Protein AF-A0A530LR13-F1 (afdb_monomer_lite)

Structure (mmCIF, N/CA/C/O backbone):
data_AF-A0A530LR13-F1
#
_entry.id   AF-A0A530LR13-F1
#
loop_
_atom_site.group_PDB
_atom_site.id
_atom_site.type_symbol
_atom_site.label_atom_id
_atom_site.label_alt_id
_atom_site.label_comp_id
_atom_site.label_asym_id
_atom_site.label_entity_id
_atom_site.label_seq_id
_atom_site.pdbx_PDB_ins_code
_atom_site.Cartn_x
_atom_site.Cartn_y
_atom_site.Cartn_z
_atom_site.occupancy
_atom_site.B_iso_or_equiv
_atom_site.auth_seq_id
_atom_site.auth_comp_id
_atom_site.auth_asym_id
_atom_site.auth_atom_id
_atom_site.pdbx_PDB_model_num
ATOM 1 N N . MET A 1 1 ? -16.447 6.488 -0.936 1.00 62.72 1 MET A N 1
ATOM 2 C CA . MET A 1 1 ? -15.515 5.366 -0.703 1.00 62.72 1 MET A CA 1
ATOM 3 C C . MET A 1 1 ? -14.163 5.824 -1.220 1.00 62.72 1 MET A C 1
ATOM 5 O O . MET A 1 1 ? -14.099 6.230 -2.371 1.00 62.72 1 MET A O 1
ATOM 9 N N . MET A 1 2 ? -13.159 5.946 -0.351 1.00 79.12 2 MET A N 1
ATOM 10 C CA . MET A 1 2 ? -11.889 6.605 -0.681 1.00 79.12 2 MET A CA 1
ATOM 11 C C . MET A 1 2 ? -10.834 5.523 -0.918 1.00 79.12 2 MET A C 1
ATOM 13 O O . MET A 1 2 ? -10.518 4.785 0.009 1.00 79.12 2 MET A O 1
ATOM 17 N N . SER A 1 3 ? -10.331 5.410 -2.145 1.00 84.06 3 SER A N 1
ATOM 18 C CA . SER A 1 3 ? -9.334 4.403 -2.523 1.00 84.06 3 SER A CA 1
ATOM 19 C C . SER A 1 3 ? -8.013 5.093 -2.834 1.00 84.06 3 SER A C 1
ATOM 21 O O . SER A 1 3 ? -7.952 5.958 -3.707 1.00 84.06 3 SER A O 1
ATOM 23 N N . TYR A 1 4 ? -6.957 4.718 -2.115 1.00 90.19 4 TYR A N 1
ATOM 24 C CA . TYR A 1 4 ? -5.616 5.262 -2.310 1.00 90.19 4 TYR A CA 1
ATOM 25 C C . TYR A 1 4 ? -4.733 4.252 -3.035 1.00 90.19 4 TYR A C 1
ATOM 27 O O . TYR A 1 4 ? -4.832 3.048 -2.795 1.00 90.19 4 TYR A O 1
ATOM 35 N N . ALA A 1 5 ? -3.842 4.747 -3.894 1.00 93.12 5 ALA A N 1
ATOM 36 C CA . ALA A 1 5 ? -2.873 3.912 -4.587 1.00 93.12 5 ALA A CA 1
ATOM 37 C C . ALA A 1 5 ? -1.440 4.427 -4.411 1.00 93.12 5 ALA A C 1
ATOM 39 O O . ALA A 1 5 ? -1.178 5.623 -4.541 1.00 93.12 5 ALA A O 1
ATOM 40 N N . ILE A 1 6 ? -0.509 3.510 -4.149 1.00 93.44 6 ILE A N 1
ATOM 41 C CA . ILE A 1 6 ? 0.935 3.763 -4.157 1.00 93.44 6 ILE A CA 1
ATOM 42 C C . ILE A 1 6 ? 1.472 3.297 -5.505 1.00 93.44 6 ILE A C 1
ATOM 44 O O . ILE A 1 6 ? 1.384 2.113 -5.821 1.00 93.44 6 ILE A O 1
ATOM 48 N N . VAL A 1 7 ? 2.038 4.211 -6.294 1.00 92.19 7 VAL A N 1
ATOM 49 C CA . VAL A 1 7 ? 2.632 3.887 -7.597 1.00 92.19 7 VAL A CA 1
ATOM 50 C C . VAL A 1 7 ? 4.148 3.771 -7.456 1.00 92.19 7 VAL A C 1
ATOM 52 O O . VAL A 1 7 ? 4.838 4.761 -7.224 1.00 92.19 7 VAL A O 1
ATOM 55 N N . GLY A 1 8 ? 4.660 2.551 -7.616 1.00 88.06 8 GLY A N 1
ATOM 56 C CA . GLY A 1 8 ? 6.059 2.188 -7.389 1.00 88.06 8 GLY A CA 1
ATOM 57 C C . GLY A 1 8 ? 6.315 1.709 -5.955 1.00 88.06 8 GLY A C 1
ATOM 58 O O . GLY A 1 8 ? 6.009 2.399 -4.985 1.00 88.06 8 GLY A O 1
ATOM 59 N N . PHE A 1 9 ? 6.914 0.522 -5.813 1.00 91.19 9 PHE A N 1
ATOM 60 C CA . PHE A 1 9 ? 7.112 -0.144 -4.516 1.00 91.19 9 PHE A CA 1
ATOM 61 C C . PHE A 1 9 ? 8.588 -0.245 -4.101 1.00 91.19 9 PHE A C 1
ATOM 63 O O . PHE A 1 9 ? 9.095 -1.305 -3.747 1.00 91.19 9 PHE A O 1
ATOM 70 N N . GLY A 1 10 ? 9.297 0.884 -4.169 1.00 90.94 10 GLY A N 1
ATOM 71 C CA . GLY A 1 10 ? 10.639 1.021 -3.593 1.00 90.94 10 GLY A CA 1
ATOM 72 C C . GLY A 1 10 ? 10.603 1.322 -2.089 1.00 90.94 10 GLY A C 1
ATOM 73 O O . GLY A 1 10 ? 9.552 1.255 -1.450 1.00 90.94 10 GLY A O 1
ATOM 74 N N . LYS A 1 11 ? 11.737 1.760 -1.525 1.00 94.50 11 LYS A N 1
ATOM 75 C CA . LYS A 1 11 ? 11.860 2.128 -0.096 1.00 94.50 11 LYS A CA 1
ATOM 76 C C . LYS A 1 11 ? 10.770 3.103 0.379 1.00 94.50 11 LYS A C 1
ATOM 78 O O . LYS A 1 11 ? 10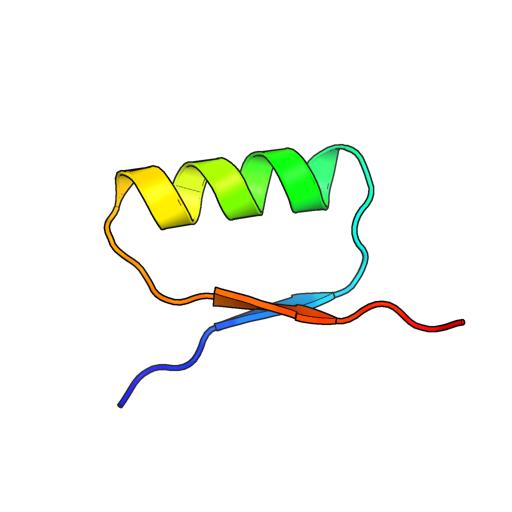.233 2.951 1.471 1.00 94.50 11 LYS A O 1
ATOM 83 N N . ILE A 1 12 ? 10.416 4.079 -0.461 1.00 92.81 12 ILE A N 1
ATOM 84 C CA . ILE A 1 12 ? 9.373 5.071 -0.155 1.00 92.81 12 ILE A CA 1
ATOM 85 C C . ILE A 1 12 ? 7.978 4.431 -0.178 1.00 92.81 12 ILE A C 1
ATOM 87 O O . ILE A 1 12 ? 7.188 4.655 0.736 1.00 92.81 12 ILE A O 1
ATOM 91 N N . GLY A 1 13 ? 7.685 3.602 -1.184 1.00 93.69 13 GLY A N 1
ATOM 92 C CA . GLY A 1 13 ? 6.398 2.913 -1.304 1.00 93.69 13 GLY A CA 1
ATOM 93 C C . GLY A 1 13 ? 6.127 1.976 -0.126 1.00 93.69 13 GLY A C 1
ATOM 94 O O . GLY A 1 13 ? 5.021 1.968 0.406 1.00 93.69 13 GLY A O 1
ATOM 95 N N . GLN A 1 14 ? 7.152 1.266 0.354 1.00 94.12 14 GLN A N 1
ATOM 96 C CA . GLN A 1 14 ? 7.061 0.463 1.579 1.00 94.12 14 GLN A CA 1
ATOM 97 C C . GLN A 1 14 ? 6.790 1.320 2.821 1.00 94.12 14 GLN A C 1
ATOM 99 O O . GLN A 1 14 ? 5.884 1.009 3.594 1.00 94.12 14 GLN A O 1
ATOM 104 N N . ALA A 1 15 ? 7.531 2.417 3.010 1.00 95.69 15 ALA A N 1
ATOM 105 C CA . ALA A 1 15 ? 7.329 3.306 4.154 1.00 95.69 15 ALA A CA 1
ATOM 106 C C . ALA A 1 15 ? 5.909 3.904 4.179 1.00 95.69 15 ALA A C 1
ATOM 108 O O . ALA A 1 15 ? 5.282 3.970 5.241 1.00 95.69 15 ALA A O 1
ATOM 109 N N . LEU A 1 16 ? 5.383 4.2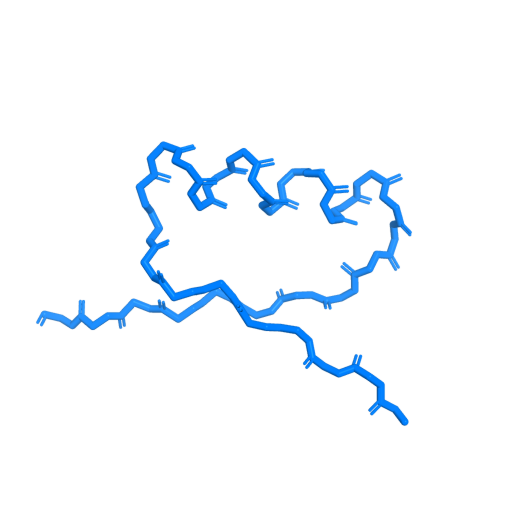82 3.007 1.00 94.06 16 LEU A N 1
ATOM 110 C CA . LEU A 1 16 ? 4.005 4.739 2.841 1.00 94.06 16 LEU A CA 1
ATOM 111 C C . LEU A 1 16 ? 3.004 3.623 3.152 1.00 94.06 16 LEU A C 1
ATOM 113 O O . LEU A 1 16 ? 2.140 3.832 3.995 1.00 94.06 16 LEU A O 1
ATOM 117 N N . ALA A 1 17 ? 3.143 2.428 2.575 1.00 94.06 17 ALA A N 1
ATOM 118 C CA . ALA A 1 17 ? 2.226 1.315 2.839 1.00 94.06 17 ALA A CA 1
ATOM 119 C C . ALA A 1 17 ? 2.128 0.996 4.343 1.00 94.06 17 ALA A C 1
ATOM 121 O O . ALA A 1 17 ? 1.033 0.858 4.889 1.00 94.06 17 ALA A O 1
ATOM 122 N N . HIS A 1 18 ? 3.263 0.998 5.049 1.00 94.88 18 HIS A N 1
ATOM 123 C CA . HIS A 1 18 ? 3.279 0.838 6.503 1.00 94.88 18 HIS A CA 1
ATOM 124 C C . HIS A 1 18 ? 2.584 1.986 7.244 1.00 94.8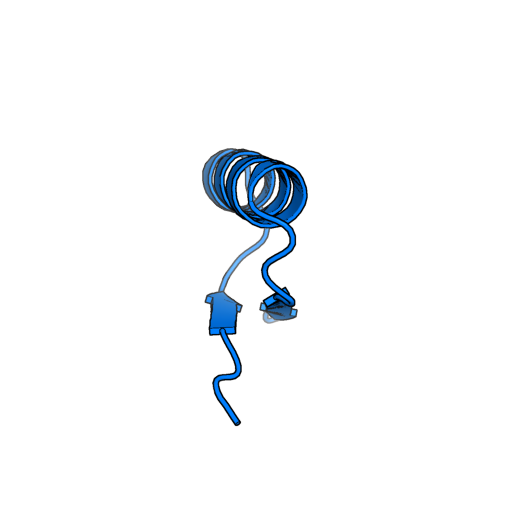8 18 HIS A C 1
ATOM 126 O O . HIS A 1 18 ? 1.896 1.746 8.236 1.00 94.88 18 HIS A O 1
ATOM 132 N N . ALA A 1 19 ? 2.747 3.233 6.801 1.00 95.31 19 ALA A N 1
ATOM 133 C CA . ALA A 1 19 ? 2.062 4.371 7.409 1.00 95.31 19 ALA A CA 1
ATOM 134 C C . ALA A 1 19 ? 0.536 4.305 7.229 1.00 95.31 19 ALA A C 1
ATOM 136 O O . ALA A 1 19 ? -0.196 4.639 8.161 1.00 95.31 19 ALA A O 1
ATOM 137 N N . PHE A 1 20 ? 0.072 3.845 6.067 1.00 93.81 20 PHE A N 1
ATOM 138 C CA . PHE A 1 20 ? -1.347 3.641 5.770 1.00 93.81 20 PHE A CA 1
ATOM 139 C C . PHE A 1 20 ? -1.937 2.507 6.619 1.00 93.81 20 PHE A C 1
ATOM 141 O O . PHE A 1 20 ? -2.977 2.701 7.250 1.00 93.81 20 PHE A O 1
ATOM 148 N N . ALA A 1 21 ? -1.214 1.391 6.763 1.00 93.19 21 ALA A N 1
ATOM 149 C CA . ALA A 1 21 ? -1.606 0.285 7.638 1.00 93.19 21 ALA A CA 1
ATOM 150 C C . ALA A 1 21 ? -1.754 0.723 9.108 1.00 93.19 21 ALA A C 1
ATOM 152 O O . ALA A 1 21 ? -2.745 0.394 9.754 1.00 93.19 21 ALA A O 1
ATOM 153 N N . ARG A 1 22 ? -0.834 1.556 9.628 1.00 96.25 22 ARG A N 1
ATOM 154 C CA . ARG A 1 22 ? -0.937 2.117 10.994 1.00 96.25 22 ARG A CA 1
ATOM 155 C C . ARG A 1 22 ? -2.174 2.995 11.208 1.00 96.25 22 ARG A C 1
ATOM 157 O O . ARG A 1 22 ? -2.559 3.228 12.349 1.00 96.25 22 ARG A O 1
ATOM 164 N N . LYS A 1 23 ? -2.766 3.515 10.134 1.00 94.38 23 LYS A N 1
ATOM 165 C CA . LYS A 1 23 ? -3.965 4.359 10.169 1.00 94.38 23 LYS A CA 1
ATOM 166 C C . LYS A 1 23 ? -5.241 3.603 9.779 1.00 94.38 23 L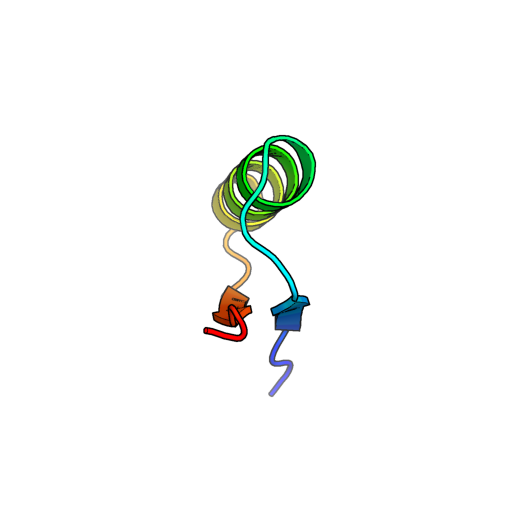YS A C 1
ATOM 168 O O . LYS A 1 23 ? -6.282 4.243 9.686 1.00 94.38 23 LYS A O 1
ATOM 173 N N . ASN A 1 24 ? -5.176 2.281 9.573 1.00 92.88 24 ASN A N 1
ATOM 174 C CA . ASN A 1 24 ? -6.280 1.470 9.041 1.00 92.88 24 ASN A CA 1
ATOM 175 C C . ASN A 1 24 ? -6.848 2.026 7.721 1.00 92.88 24 ASN A C 1
ATOM 177 O O . ASN A 1 24 ? -8.054 1.991 7.487 1.00 92.88 24 ASN A O 1
ATOM 181 N N . ILE A 1 25 ? -5.980 2.577 6.869 1.00 93.00 25 ILE A N 1
ATOM 182 C CA . ILE A 1 25 ? -6.366 3.085 5.551 1.00 93.00 25 ILE A CA 1
ATOM 183 C C . ILE A 1 25 ? -6.070 1.999 4.523 1.00 93.00 25 ILE A C 1
ATOM 185 O O . ILE A 1 25 ? -4.928 1.550 4.412 1.00 93.00 25 ILE A O 1
ATOM 189 N N . ASP A 1 26 ? -7.091 1.615 3.760 1.00 92.44 26 ASP A N 1
ATOM 190 C CA . ASP A 1 26 ? -6.944 0.679 2.651 1.00 92.44 26 ASP A CA 1
ATOM 191 C C . ASP A 1 26 ? -6.177 1.330 1.490 1.00 92.44 26 ASP A C 1
ATOM 193 O O . ASP A 1 26 ? -6.484 2.448 1.055 1.00 92.44 26 ASP A O 1
ATOM 197 N N . VAL A 1 27 ? -5.134 0.647 1.017 1.00 93.06 27 VAL A N 1
ATOM 198 C CA . VAL A 1 27 ? -4.226 1.162 -0.009 1.00 93.06 27 VAL A CA 1
ATOM 199 C C . VAL A 1 27 ? -3.806 0.058 -0.967 1.00 93.06 27 VAL A C 1
ATOM 201 O O . VAL A 1 27 ? -3.350 -1.011 -0.566 1.00 93.06 27 VAL A O 1
ATOM 204 N N . THR A 1 28 ? -3.913 0.339 -2.262 1.00 93.50 28 THR A N 1
ATOM 205 C CA . THR A 1 28 ? -3.473 -0.567 -3.326 1.00 93.50 28 THR A CA 1
ATOM 206 C C . THR A 1 28 ? -2.077 -0.175 -3.805 1.00 93.50 28 THR A C 1
ATOM 208 O O . THR A 1 28 ? -1.826 0.979 -4.139 1.00 93.50 28 THR A O 1
ATOM 211 N N . VAL A 1 29 ? -1.14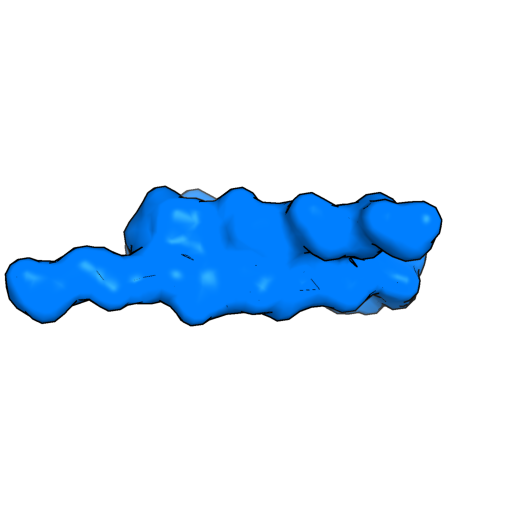1 -1.119 -3.876 1.00 92.19 29 VAL A N 1
ATOM 212 C CA . VAL A 1 29 ? 0.192 -0.868 -4.444 1.00 92.19 29 VAL A CA 1
ATOM 213 C C . VAL A 1 29 ? 0.197 -1.284 -5.912 1.00 92.19 29 VAL A C 1
ATOM 215 O O . VAL A 1 29 ? -0.004 -2.453 -6.228 1.00 92.19 29 VAL A O 1
ATOM 218 N N . ALA A 1 30 ? 0.467 -0.341 -6.809 1.00 90.75 30 ALA A N 1
ATOM 219 C CA . ALA A 1 30 ? 0.634 -0.588 -8.234 1.00 90.75 30 ALA A CA 1
ATOM 220 C C . ALA A 1 30 ? 2.106 -0.418 -8.629 1.00 90.75 30 ALA A C 1
ATOM 222 O O . ALA A 1 30 ? 2.721 0.617 -8.372 1.00 90.75 30 ALA A O 1
ATOM 223 N N . SER A 1 31 ? 2.679 -1.416 -9.301 1.00 87.50 31 SER A N 1
ATOM 224 C CA . SER A 1 31 ? 3.991 -1.303 -9.944 1.00 87.50 31 SER A CA 1
ATOM 225 C C . SER A 1 31 ? 3.846 -1.505 -11.446 1.00 87.50 31 SER A C 1
ATOM 227 O O . SER A 1 31 ? 3.062 -2.340 -11.890 1.00 87.50 31 SER A O 1
ATOM 229 N N . ARG A 1 32 ? 4.616 -0.747 -12.228 1.00 82.06 32 ARG A N 1
ATOM 230 C CA . ARG A 1 32 ? 4.800 -1.011 -13.662 1.00 82.06 32 ARG A CA 1
ATOM 231 C C . ARG A 1 32 ? 5.915 -2.056 -13.808 1.00 82.06 32 ARG A C 1
ATOM 233 O O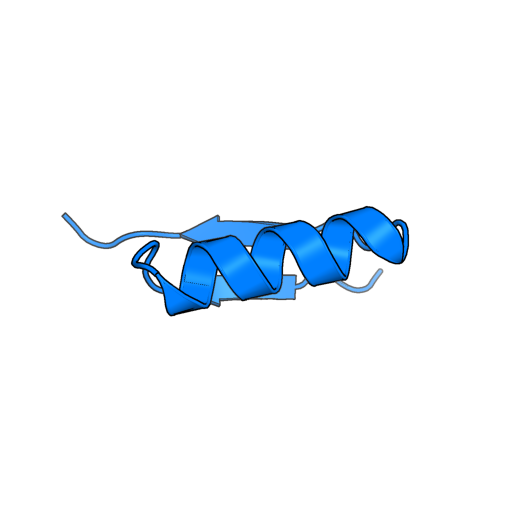 . ARG A 1 32 ? 6.799 -2.094 -12.950 1.00 82.06 32 ARG A O 1
ATOM 240 N N . ARG A 1 33 ? 5.807 -2.933 -14.807 1.00 71.12 33 ARG A N 1
ATOM 241 C CA . ARG A 1 33 ? 6.790 -3.987 -15.097 1.00 71.12 33 ARG A CA 1
ATOM 242 C C . ARG A 1 33 ? 7.974 -3.420 -15.869 1.00 71.12 33 ARG A C 1
ATOM 244 O O . ARG A 1 33 ? 7.735 -2.468 -16.644 1.00 71.12 33 ARG A O 1
#

Sequence (33 aa):
MMSYAIVGFGKIGQALAHAFARKNIDVTVASRR

pLDDT: mean 90.31, std 7.1, range [62.72, 96.25]

Secondary structure (DSSP, 8-state):
---EEEE--SHHHHHHHHHHHHTT--EEEE---

Foldseek 3Di:
DDEAEAEDCDPVNVVVVVVCVVVVHHYHYDYDD

Radius of gyration: 9.44 Å; chains: 1; bounding box: 27×11×26 Å